Protein AF-A0AAU9XHE9-F1 (afdb_monomer_lite)

Sequence (145 aa):
FELLRWKNLASQQQIKRAIMVYKSLHGLAPDFLCSKFERQETAYNLRDSENKLNVPLPRTNYYKNSFSSSGTTLSNRLPRDIRQAESLGLFKATVKEKVHTQIPKDLREIEKDQESAQKVSQVTTAKLLGVTIDNKLYWSSHVDK

Radius of gyration: 23.76 Å; chains: 1; bounding box: 50×60×55 Å

Organism: NCBI:txid46732

Secondary structure (DSSP, 8-state):
-GGGTPPPHHHHHHHHHHHHHHHHHTT-S-HHHHTT--BPP-SS--TTTTTPBP----SSHHHHTSHHHHHHHHHHTS-HHHHT-SSHHHHHHHHHHHHHH---S-TTTSSTTS-----PPP------SS----S---GGGSS--

Structure (mmCIF, N/CA/C/O backbone):
data_AF-A0AAU9XHE9-F1
#
_entry.id   AF-A0AAU9XHE9-F1
#
loop_
_atom_site.group_PDB
_atom_site.id
_atom_site.type_symbol
_atom_site.label_atom_id
_atom_site.label_alt_id
_atom_site.label_comp_id
_atom_site.label_asym_id
_atom_site.label_entity_id
_atom_site.label_seq_id
_atom_site.pdbx_PDB_ins_code
_atom_site.Cartn_x
_atom_site.Cartn_y
_atom_site.Cartn_z
_atom_site.occupancy
_atom_site.B_iso_or_equiv
_atom_site.auth_seq_id
_atom_site.auth_comp_id
_atom_site.auth_asym_id
_atom_site.auth_atom_id
_atom_site.pdbx_PDB_model_num
ATOM 1 N N . PHE A 1 1 ? -9.251 26.442 -0.503 1.00 48.59 1 PHE A N 1
ATOM 2 C CA . PHE A 1 1 ? -9.238 24.969 -0.364 1.00 48.59 1 PHE A CA 1
ATOM 3 C C . PHE A 1 1 ? -9.413 24.490 1.084 1.00 48.59 1 PHE A C 1
ATOM 5 O O . PHE A 1 1 ? -10.134 23.520 1.266 1.00 48.59 1 PHE A O 1
ATOM 12 N N . GLU A 1 2 ? -8.876 25.177 2.105 1.00 55.44 2 GLU A N 1
ATOM 13 C CA . GLU A 1 2 ? -9.120 24.884 3.543 1.00 55.44 2 GLU A CA 1
ATOM 14 C C . GLU A 1 2 ? -10.606 24.947 3.958 1.00 55.44 2 GLU A C 1
ATOM 16 O O . GLU A 1 2 ? -11.079 24.128 4.741 1.00 55.44 2 GLU A O 1
ATOM 21 N N . LEU A 1 3 ? -11.374 25.873 3.367 1.00 56.84 3 LEU A N 1
ATOM 22 C CA . LEU A 1 3 ? -12.764 26.155 3.752 1.00 56.84 3 LEU A CA 1
ATOM 23 C C . LEU A 1 3 ? -13.727 24.962 3.577 1.00 56.84 3 LEU A C 1
ATOM 25 O O . LEU A 1 3 ? -14.727 24.871 4.276 1.00 56.84 3 LEU A O 1
ATOM 29 N N . LEU A 1 4 ? -13.425 24.040 2.655 1.00 73.25 4 LEU A N 1
ATOM 30 C CA . LEU A 1 4 ? -14.287 22.895 2.334 1.00 73.25 4 LEU A CA 1
ATOM 31 C C . LEU A 1 4 ? -13.827 21.583 2.993 1.00 73.25 4 LEU A C 1
ATOM 33 O O . LEU A 1 4 ? -14.485 20.560 2.820 1.00 73.25 4 LEU A O 1
ATOM 37 N N . ARG A 1 5 ? -12.691 21.573 3.714 1.00 67.38 5 ARG A N 1
ATOM 38 C CA . ARG A 1 5 ? -12.056 20.349 4.255 1.00 67.38 5 ARG A CA 1
ATOM 39 C C . ARG A 1 5 ? -11.866 19.229 3.213 1.00 67.38 5 ARG A C 1
ATOM 41 O O . ARG A 1 5 ? -11.854 18.041 3.544 1.00 67.38 5 ARG A O 1
ATOM 48 N N . TRP A 1 6 ? -11.728 19.582 1.934 1.00 73.38 6 TRP A N 1
ATOM 49 C CA . TRP A 1 6 ? -11.527 18.603 0.868 1.00 73.38 6 TRP A CA 1
ATOM 50 C C . TRP A 1 6 ? -10.112 18.044 0.924 1.00 73.38 6 TRP A C 1
ATOM 52 O O . TRP A 1 6 ? -9.129 18.779 0.989 1.00 73.38 6 TRP A O 1
ATOM 62 N N . LYS A 1 7 ? -10.000 16.716 0.863 1.00 72.62 7 LYS A N 1
ATOM 63 C CA . LYS A 1 7 ? -8.695 16.056 0.803 1.00 72.62 7 LYS A CA 1
ATOM 64 C C . LYS A 1 7 ? -8.026 16.378 -0.526 1.00 72.62 7 LYS A C 1
ATOM 66 O O . LYS A 1 7 ? -8.652 16.204 -1.572 1.00 72.62 7 LYS A O 1
ATOM 71 N N . ASN A 1 8 ? -6.752 16.762 -0.481 1.00 85.69 8 ASN A N 1
ATOM 72 C CA . ASN A 1 8 ? -5.917 16.927 -1.669 1.00 85.69 8 ASN A CA 1
ATOM 73 C C . ASN A 1 8 ? -5.940 15.639 -2.520 1.00 85.69 8 ASN A C 1
ATOM 75 O O . ASN A 1 8 ? -5.945 14.531 -1.974 1.00 85.69 8 ASN A O 1
ATOM 79 N N . LEU A 1 9 ? -5.945 15.779 -3.850 1.00 86.44 9 LEU A N 1
ATOM 80 C CA . LEU A 1 9 ? -5.864 14.668 -4.800 1.00 86.44 9 LEU A CA 1
ATOM 81 C C . LEU A 1 9 ? -4.710 13.707 -4.475 1.00 86.44 9 LEU A C 1
ATOM 83 O O . LEU A 1 9 ? -4.916 12.495 -4.493 1.00 86.44 9 LEU A O 1
ATOM 87 N N . ALA A 1 10 ? -3.537 14.227 -4.107 1.00 87.81 10 ALA A N 1
ATOM 88 C CA . ALA A 1 10 ? -2.384 13.419 -3.717 1.00 87.81 10 ALA A CA 1
ATOM 89 C C . ALA A 1 10 ? -2.701 12.527 -2.504 1.00 87.81 10 ALA A C 1
ATOM 91 O O . ALA A 1 10 ? -2.487 11.314 -2.541 1.00 87.81 10 ALA A O 1
ATOM 92 N N . SER A 1 11 ? -3.312 13.094 -1.460 1.00 87.81 11 SER A N 1
ATOM 93 C CA . SER A 1 11 ? -3.762 12.344 -0.281 1.00 87.81 11 SER A CA 1
ATOM 94 C C . SER A 1 11 ? -4.814 11.297 -0.653 1.00 87.81 11 SER A C 1
ATOM 96 O O . SER A 1 11 ? -4.767 10.165 -0.175 1.00 87.81 11 SER A O 1
ATOM 98 N N . GLN A 1 12 ? -5.757 11.634 -1.537 1.00 90.12 12 GLN A N 1
ATOM 99 C CA . GLN A 1 12 ? -6.766 10.682 -2.006 1.00 90.12 12 GLN A CA 1
ATOM 100 C C . GLN A 1 12 ? -6.141 9.518 -2.785 1.00 90.12 12 GLN A C 1
ATOM 102 O O . GLN A 1 12 ? -6.533 8.367 -2.579 1.00 90.12 12 GLN A O 1
ATOM 107 N N . GLN A 1 13 ? -5.168 9.793 -3.655 1.00 91.81 13 GLN A N 1
ATOM 108 C CA . GLN A 1 13 ? -4.433 8.772 -4.401 1.00 91.81 13 GLN A CA 1
ATOM 109 C C . GLN A 1 13 ? -3.645 7.856 -3.462 1.00 91.81 13 GLN A C 1
ATOM 111 O O . GLN A 1 13 ? -3.715 6.637 -3.617 1.00 91.81 13 GLN A O 1
ATOM 116 N N . GLN A 1 14 ? -2.965 8.411 -2.453 1.00 92.12 14 GLN A N 1
ATOM 117 C CA . GLN A 1 14 ? -2.265 7.624 -1.434 1.00 92.12 14 GLN A CA 1
ATOM 118 C C . GLN A 1 14 ? -3.233 6.725 -0.654 1.00 92.12 14 GLN A C 1
ATOM 120 O O . GLN A 1 14 ? -3.000 5.523 -0.552 1.00 92.12 14 GLN A O 1
ATOM 125 N N . ILE A 1 15 ? -4.366 7.263 -0.186 1.00 92.94 15 ILE A N 1
ATOM 126 C CA . ILE A 1 15 ? -5.390 6.479 0.525 1.00 92.94 15 ILE A CA 1
ATOM 127 C C . ILE A 1 15 ? -5.899 5.330 -0.359 1.00 92.94 15 ILE A C 1
ATOM 129 O O . ILE A 1 15 ? -5.960 4.186 0.090 1.00 92.94 15 ILE A O 1
ATOM 133 N N . LYS A 1 16 ? -6.238 5.604 -1.626 1.00 94.75 16 LYS A N 1
ATOM 134 C CA . LYS A 1 16 ? -6.702 4.573 -2.572 1.00 94.75 16 LYS A CA 1
ATOM 135 C C . LYS A 1 16 ? -5.631 3.509 -2.816 1.00 94.75 16 LYS A C 1
ATOM 137 O O . LYS A 1 16 ? -5.948 2.322 -2.789 1.00 94.75 16 LYS A O 1
ATOM 142 N N . ARG A 1 17 ? -4.374 3.918 -3.004 1.00 95.06 17 ARG A N 1
ATOM 143 C CA . ARG A 1 17 ? -3.239 3.007 -3.199 1.00 95.06 17 ARG A CA 1
ATOM 144 C C . ARG A 1 17 ? -3.046 2.097 -1.985 1.00 95.06 17 ARG A C 1
ATOM 146 O O . ARG A 1 17 ? -2.996 0.886 -2.161 1.00 95.06 17 ARG A O 1
ATOM 153 N N . ALA A 1 18 ? -3.029 2.653 -0.774 1.00 94.81 18 ALA A N 1
ATOM 154 C CA . ALA A 1 18 ? -2.903 1.885 0.466 1.00 94.81 18 ALA A CA 1
ATOM 155 C C . ALA A 1 18 ? -4.054 0.878 0.648 1.00 94.81 18 ALA A C 1
ATOM 157 O O . ALA A 1 18 ? -3.816 -0.277 0.991 1.00 94.81 18 ALA A O 1
ATOM 158 N N . ILE A 1 19 ? -5.296 1.279 0.346 1.00 95.94 19 ILE A N 1
ATOM 159 C CA . ILE A 1 19 ? -6.463 0.380 0.379 1.00 95.94 19 ILE A CA 1
ATOM 160 C C . ILE A 1 19 ? -6.304 -0.774 -0.614 1.00 95.94 19 ILE A C 1
ATOM 162 O O . ILE A 1 19 ? -6.644 -1.908 -0.289 1.00 95.94 19 ILE A O 1
ATOM 166 N N . MET A 1 20 ? -5.807 -0.503 -1.821 1.00 96.88 20 MET A N 1
ATOM 167 C CA . MET A 1 20 ? -5.592 -1.546 -2.826 1.00 96.88 20 MET A CA 1
ATOM 168 C C . MET A 1 20 ? -4.496 -2.530 -2.408 1.00 96.88 20 MET A C 1
ATOM 170 O O . MET A 1 20 ? -4.664 -3.732 -2.610 1.00 96.88 20 MET A O 1
ATOM 174 N N . VAL A 1 21 ? -3.418 -2.051 -1.780 1.00 95.50 21 VAL A N 1
ATOM 175 C CA . VAL A 1 21 ? -2.376 -2.921 -1.209 1.00 95.50 21 VAL A CA 1
ATOM 176 C C . VAL A 1 21 ? -2.972 -3.805 -0.116 1.00 95.50 21 VAL A C 1
ATOM 178 O O . VAL A 1 21 ? -2.843 -5.020 -0.198 1.00 95.50 21 VAL A O 1
ATOM 181 N N . TYR A 1 22 ? -3.709 -3.228 0.840 1.00 95.19 22 TYR A N 1
ATOM 182 C CA . TYR A 1 22 ? -4.385 -3.996 1.891 1.00 95.19 22 TYR A CA 1
ATOM 183 C C . TYR A 1 22 ? -5.278 -5.090 1.298 1.00 95.19 22 TYR A C 1
ATOM 185 O O . TYR A 1 22 ? -5.146 -6.259 1.636 1.00 95.19 22 TYR A O 1
ATOM 193 N N . LYS A 1 23 ? -6.141 -4.743 0.337 1.00 95.88 23 LYS A N 1
ATOM 194 C CA . LYS A 1 23 ? -6.997 -5.738 -0.322 1.00 95.88 23 LYS A CA 1
ATOM 195 C C . LYS A 1 23 ? -6.195 -6.874 -0.958 1.00 95.88 23 LYS A C 1
ATOM 197 O O . LYS A 1 23 ? -6.600 -8.022 -0.835 1.00 95.88 23 LYS A O 1
ATOM 202 N N . SER A 1 24 ? -5.071 -6.555 -1.594 1.00 95.50 24 SER A N 1
ATOM 203 C CA . SER A 1 24 ? -4.199 -7.546 -2.235 1.00 95.50 24 SER A CA 1
ATOM 204 C C . SER A 1 24 ? -3.559 -8.492 -1.209 1.00 95.50 24 SER A C 1
ATOM 206 O O . SER A 1 24 ? -3.483 -9.689 -1.445 1.00 95.50 24 SER A O 1
ATOM 208 N N . LEU A 1 25 ? -3.179 -7.989 -0.030 1.00 93.25 25 LEU A N 1
ATOM 209 C CA . LEU A 1 25 ? -2.596 -8.805 1.047 1.00 93.25 25 LEU A CA 1
ATOM 210 C C . LEU A 1 25 ? -3.599 -9.701 1.780 1.00 93.25 25 LEU A C 1
ATOM 212 O O . LEU A 1 25 ? -3.188 -10.645 2.456 1.00 93.25 25 LEU A O 1
ATOM 216 N N . HIS A 1 26 ? -4.887 -9.374 1.681 1.00 93.56 26 HIS A N 1
ATOM 217 C CA . HIS A 1 26 ? -5.987 -10.083 2.331 1.00 93.56 26 HIS A CA 1
ATOM 218 C C . HIS A 1 26 ? -6.832 -10.911 1.345 1.00 93.56 26 HIS A C 1
ATOM 220 O O . HIS A 1 26 ? -7.911 -11.365 1.714 1.00 93.56 26 HIS A O 1
ATOM 226 N N . GLY A 1 27 ? -6.389 -11.085 0.092 1.00 94.25 27 GLY A N 1
ATOM 227 C CA . GLY A 1 27 ? -7.126 -11.867 -0.914 1.00 94.25 27 GLY A CA 1
ATOM 228 C C . GLY A 1 27 ? -8.469 -11.251 -1.335 1.00 94.25 27 GLY A C 1
ATOM 229 O O . GLY A 1 27 ? -9.338 -11.938 -1.855 1.00 94.25 27 GLY A O 1
ATOM 230 N N . LEU A 1 28 ? -8.660 -9.948 -1.104 1.00 95.44 28 LEU A N 1
ATOM 231 C CA . LEU A 1 28 ? -9.867 -9.190 -1.470 1.00 95.44 28 LEU A CA 1
ATOM 232 C C . LEU A 1 28 ? -9.731 -8.487 -2.833 1.00 95.44 28 LEU A C 1
ATOM 234 O O . LEU A 1 28 ? -10.563 -7.647 -3.193 1.00 95.44 28 LEU A O 1
ATOM 238 N N . ALA A 1 29 ? -8.636 -8.741 -3.544 1.00 95.88 29 ALA A N 1
ATOM 239 C CA . ALA A 1 29 ? -8.343 -8.213 -4.867 1.00 95.88 29 ALA A CA 1
ATOM 240 C C . ALA A 1 29 ? -8.142 -9.377 -5.852 1.00 95.88 29 ALA A C 1
ATOM 242 O O . ALA A 1 29 ? -7.861 -10.489 -5.414 1.00 95.88 29 ALA A O 1
ATOM 243 N N . PRO A 1 30 ? -8.260 -9.135 -7.169 1.00 96.69 30 PRO A N 1
ATOM 244 C CA . PRO A 1 30 ? -7.920 -10.135 -8.176 1.00 96.69 30 PRO A CA 1
ATOM 245 C C . PRO A 1 30 ? -6.499 -10.690 -8.005 1.00 96.69 30 PRO A C 1
ATOM 247 O O . PRO A 1 30 ? -5.578 -9.935 -7.678 1.00 96.69 30 PRO A O 1
ATOM 250 N N . ASP A 1 31 ? -6.306 -11.970 -8.326 1.00 95.88 31 ASP A N 1
ATOM 251 C CA . ASP A 1 31 ? -5.050 -12.703 -8.090 1.00 95.88 31 ASP A CA 1
ATOM 252 C C . ASP A 1 31 ? -3.817 -12.026 -8.698 1.00 95.88 31 ASP A C 1
ATOM 254 O O . AS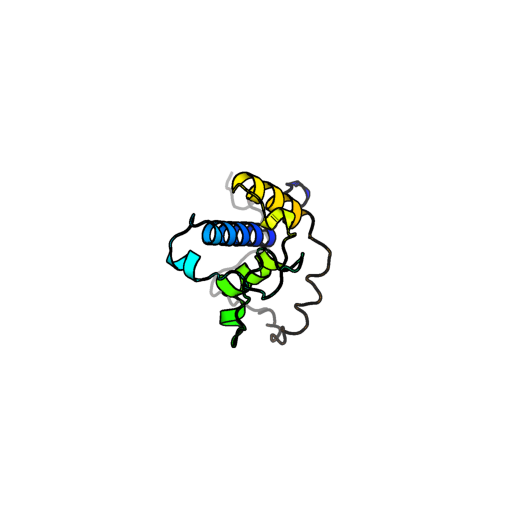P A 1 31 ? -2.748 -12.004 -8.092 1.00 95.88 31 ASP A O 1
ATOM 258 N N . PHE A 1 32 ? -3.970 -11.388 -9.863 1.00 94.62 32 PHE A N 1
ATOM 259 C CA . PHE A 1 32 ? -2.878 -10.670 -10.527 1.00 94.62 32 PHE A CA 1
ATOM 260 C C . PHE A 1 32 ? -2.349 -9.466 -9.729 1.00 94.62 32 PHE A C 1
ATOM 262 O O . PHE A 1 32 ? -1.251 -8.982 -10.008 1.00 94.62 32 PHE A O 1
ATOM 269 N N . LEU A 1 33 ? -3.148 -8.912 -8.809 1.00 93.94 33 LEU A N 1
ATOM 270 C CA . LEU A 1 33 ? -2.721 -7.855 -7.891 1.00 93.94 33 LEU A CA 1
ATOM 271 C C . LEU A 1 33 ? -2.122 -8.446 -6.623 1.00 93.94 33 LEU A C 1
ATOM 273 O O . LEU A 1 33 ? -1.118 -7.925 -6.144 1.00 93.94 33 LEU A O 1
ATOM 277 N N . CYS A 1 34 ? -2.705 -9.529 -6.110 1.00 94.38 34 CYS A N 1
ATOM 278 C CA . CYS A 1 34 ? -2.177 -10.266 -4.965 1.00 94.38 34 CYS A CA 1
ATOM 279 C C . CYS A 1 34 ? -0.737 -10.727 -5.233 1.00 94.38 34 CYS A C 1
ATOM 281 O O . CYS A 1 34 ? 0.146 -10.455 -4.425 1.00 94.38 34 CYS A O 1
ATOM 283 N N . SER A 1 35 ? -0.468 -11.285 -6.418 1.00 93.62 35 SER A N 1
ATOM 284 C CA . SER A 1 35 ? 0.869 -11.750 -6.821 1.00 93.62 35 SER A CA 1
ATOM 285 C C . SER A 1 35 ? 1.921 -10.646 -6.983 1.00 93.62 35 SER A C 1
ATOM 287 O O . SER A 1 35 ? 3.095 -10.942 -7.177 1.00 93.62 35 SER A O 1
ATOM 289 N N . LYS A 1 36 ? 1.542 -9.361 -6.910 1.00 91.62 36 LYS A N 1
ATOM 290 C CA . LYS A 1 36 ? 2.494 -8.236 -6.971 1.00 91.62 36 LYS A CA 1
ATOM 291 C C . LYS A 1 36 ? 3.120 -7.891 -5.625 1.00 91.62 36 LYS A C 1
ATOM 293 O O . LYS A 1 36 ? 4.025 -7.054 -5.601 1.00 91.62 36 LYS A O 1
ATOM 298 N N . PHE A 1 37 ? 2.618 -8.459 -4.529 1.00 92.50 37 PHE A N 1
ATOM 299 C CA . PHE A 1 37 ? 3.073 -8.145 -3.182 1.00 92.50 37 PHE A CA 1
ATOM 300 C C . PHE A 1 37 ? 3.493 -9.406 -2.444 1.00 92.50 37 PHE A C 1
ATOM 302 O O . PHE A 1 37 ? 2.705 -10.326 -2.258 1.00 92.50 37 PHE A O 1
ATOM 309 N N . GLU A 1 38 ? 4.720 -9.384 -1.944 1.00 89.00 38 GLU A N 1
ATOM 310 C CA . GLU A 1 38 ? 5.282 -10.447 -1.122 1.00 89.00 38 GLU A CA 1
ATOM 311 C C . GLU A 1 38 ? 5.568 -9.888 0.268 1.00 89.00 38 GLU A C 1
ATOM 313 O O . GLU A 1 38 ? 6.100 -8.778 0.414 1.00 89.00 38 GLU A O 1
ATOM 318 N N . ARG A 1 39 ? 5.186 -10.639 1.303 1.00 88.62 39 ARG A N 1
ATOM 319 C CA . ARG A 1 39 ? 5.557 -10.294 2.677 1.00 88.62 39 ARG A CA 1
ATOM 320 C C . ARG A 1 39 ? 7.052 -10.526 2.844 1.00 88.62 39 ARG A C 1
ATOM 322 O O . ARG A 1 39 ? 7.609 -11.471 2.301 1.00 88.62 39 ARG A O 1
ATOM 329 N N . GLN A 1 40 ? 7.698 -9.629 3.571 1.00 85.88 40 GLN A N 1
ATOM 330 C CA . GLN A 1 40 ? 9.099 -9.777 3.906 1.00 85.88 40 GLN A CA 1
ATOM 331 C C . GLN A 1 40 ? 9.242 -10.911 4.921 1.00 85.88 40 GLN A C 1
ATOM 333 O O . GLN A 1 40 ? 8.675 -10.844 6.011 1.00 85.88 40 GLN A O 1
ATOM 338 N N . GLU A 1 41 ? 10.018 -11.927 4.564 1.00 80.75 41 GLU A N 1
ATOM 339 C CA . GLU A 1 41 ? 10.432 -12.976 5.487 1.00 80.75 41 GLU A CA 1
ATOM 340 C C . GLU A 1 41 ? 11.744 -12.555 6.149 1.00 80.75 41 GLU A C 1
ATOM 342 O O . GLU A 1 41 ? 12.732 -12.240 5.481 1.00 80.75 41 GLU A O 1
ATOM 347 N N . THR A 1 42 ? 11.754 -12.502 7.477 1.00 78.25 42 THR A N 1
ATOM 348 C CA . THR A 1 42 ? 12.964 -12.262 8.263 1.00 78.25 42 THR A CA 1
ATOM 349 C C . THR A 1 42 ? 13.259 -13.493 9.105 1.00 78.25 42 THR A C 1
ATOM 351 O O . THR A 1 42 ? 12.360 -14.063 9.712 1.00 78.25 42 THR A O 1
ATOM 354 N N . ALA A 1 43 ? 14.534 -13.885 9.189 1.00 78.81 43 ALA A N 1
ATOM 355 C CA . ALA A 1 43 ? 14.969 -15.025 10.007 1.00 78.81 43 ALA A CA 1
ATOM 356 C C . ALA A 1 43 ? 14.678 -14.845 11.512 1.00 78.81 43 ALA A C 1
ATOM 358 O O . ALA A 1 43 ? 14.688 -15.809 12.272 1.00 78.81 43 ALA A O 1
ATOM 359 N N . TYR A 1 44 ? 14.412 -13.607 11.939 1.00 77.31 44 TYR A N 1
ATOM 360 C CA . TYR A 1 44 ? 14.126 -13.239 13.318 1.00 77.31 44 TYR A CA 1
ATOM 361 C C . TYR A 1 44 ? 12.874 -12.361 13.391 1.00 77.31 44 TYR A C 1
ATOM 363 O O . TYR A 1 44 ? 12.641 -11.521 12.517 1.00 77.31 44 TYR A O 1
ATOM 371 N N . ASN A 1 45 ? 12.106 -12.510 14.472 1.00 72.56 45 ASN A N 1
ATOM 372 C CA . ASN A 1 45 ? 10.932 -11.688 14.766 1.00 72.56 45 ASN A CA 1
ATOM 373 C C . ASN A 1 45 ? 11.366 -10.320 15.316 1.00 72.56 45 ASN A C 1
ATOM 375 O O . ASN A 1 45 ? 11.370 -10.095 16.527 1.00 72.56 45 ASN A O 1
ATOM 379 N N . LEU A 1 46 ? 11.763 -9.392 14.439 1.00 77.00 46 LEU A N 1
ATOM 380 C CA . LEU A 1 46 ? 11.959 -8.003 14.855 1.00 77.00 46 LEU A CA 1
ATOM 381 C C . LEU A 1 46 ? 10.599 -7.321 14.993 1.00 77.00 46 LEU A C 1
ATOM 383 O O . LEU A 1 46 ? 9.765 -7.392 14.090 1.00 77.00 46 LEU A O 1
ATOM 387 N N . ARG A 1 47 ? 10.426 -6.552 16.071 1.00 72.00 47 ARG A N 1
ATOM 388 C CA . ARG A 1 47 ? 9.200 -5.791 16.370 1.00 72.00 47 ARG A CA 1
ATOM 389 C C . ARG A 1 47 ? 8.721 -4.900 15.211 1.00 72.00 47 ARG A C 1
ATOM 391 O O . ARG A 1 47 ? 7.530 -4.641 15.086 1.00 72.00 47 ARG A O 1
ATOM 398 N N . ASP A 1 48 ? 9.646 -4.442 14.365 1.00 70.81 48 ASP A N 1
ATOM 399 C CA . ASP A 1 48 ? 9.369 -3.594 13.199 1.00 70.81 48 ASP A CA 1
ATOM 400 C C . ASP A 1 48 ? 9.332 -4.364 11.857 1.00 70.81 48 ASP A C 1
ATOM 402 O O . ASP A 1 48 ? 8.976 -3.803 10.825 1.00 70.81 48 ASP A O 1
ATOM 406 N N . SER A 1 49 ? 9.686 -5.652 11.837 1.00 71.06 49 SER A N 1
ATOM 407 C CA . SER A 1 49 ? 9.657 -6.486 10.618 1.00 71.06 49 SER A CA 1
ATOM 408 C C . SER A 1 49 ? 8.278 -7.071 10.311 1.00 71.06 49 SER A C 1
ATOM 410 O O . SER A 1 49 ? 7.975 -7.375 9.158 1.00 71.06 49 SER A O 1
ATOM 412 N N . GLU A 1 50 ? 7.408 -7.165 11.318 1.00 72.75 50 GLU A N 1
ATOM 413 C CA . GLU A 1 50 ? 6.082 -7.756 11.163 1.00 72.75 50 GLU A CA 1
ATOM 414 C C . GLU A 1 50 ? 5.258 -7.036 10.085 1.00 72.75 50 GLU A C 1
ATOM 416 O O . GLU A 1 50 ? 5.111 -5.806 10.081 1.00 72.75 50 GLU A O 1
ATOM 421 N N . ASN A 1 51 ? 4.699 -7.825 9.162 1.00 76.25 51 ASN A N 1
ATOM 422 C CA . ASN A 1 51 ? 3.853 -7.371 8.054 1.00 76.25 51 ASN A CA 1
ATOM 423 C C . ASN A 1 51 ? 4.490 -6.278 7.176 1.00 76.25 51 ASN A C 1
ATOM 425 O O . ASN A 1 51 ? 3.776 -5.431 6.624 1.00 76.25 51 ASN A O 1
ATOM 429 N N . LYS A 1 52 ? 5.823 -6.234 7.070 1.00 85.12 52 LYS A N 1
ATOM 430 C CA . LYS A 1 52 ? 6.487 -5.454 6.019 1.00 85.12 52 LYS A CA 1
ATOM 431 C C . LYS A 1 52 ? 6.431 -6.211 4.700 1.00 85.12 52 LYS A C 1
ATOM 433 O O . LYS A 1 52 ? 6.339 -7.435 4.667 1.00 85.12 52 LYS A O 1
ATOM 438 N N . LEU A 1 53 ? 6.442 -5.461 3.609 1.00 88.50 53 LEU A N 1
ATOM 439 C CA . LEU A 1 53 ? 6.466 -5.992 2.255 1.00 88.50 53 LEU A CA 1
ATOM 440 C C . LEU A 1 53 ? 7.871 -5.903 1.679 1.00 88.50 53 LEU A C 1
ATOM 442 O O . LEU A 1 53 ? 8.576 -4.916 1.920 1.00 88.50 53 LEU A O 1
ATOM 446 N N . ASN A 1 54 ? 8.245 -6.898 0.880 1.00 87.75 54 ASN A N 1
ATOM 447 C CA . ASN A 1 54 ? 9.499 -6.873 0.147 1.00 87.75 54 ASN A CA 1
ATOM 448 C C . ASN 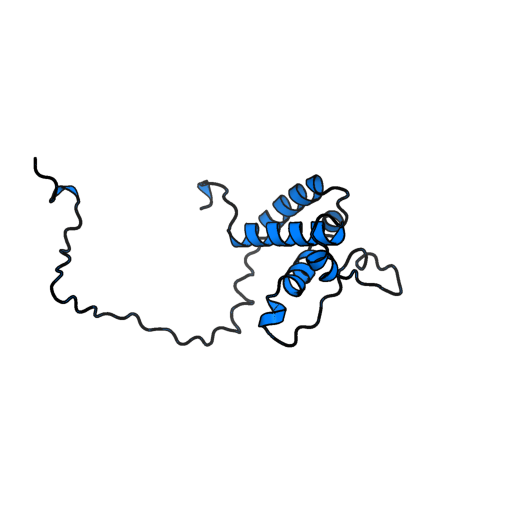A 1 54 ? 9.460 -5.738 -0.890 1.00 87.75 54 ASN A C 1
ATOM 450 O O . ASN A 1 54 ? 8.568 -5.686 -1.741 1.00 87.75 54 ASN A O 1
ATOM 454 N N . VAL A 1 55 ? 10.394 -4.789 -0.789 1.00 84.00 55 VAL A N 1
ATOM 455 C CA . VAL A 1 55 ? 10.480 -3.663 -1.725 1.00 84.00 55 VAL A CA 1
ATOM 456 C C . VAL A 1 55 ? 11.341 -4.099 -2.904 1.00 84.00 55 VAL A C 1
ATOM 458 O O . VAL A 1 55 ? 12.551 -4.241 -2.736 1.00 84.00 55 VAL A O 1
ATOM 461 N N . PRO A 1 56 ? 10.764 -4.294 -4.104 1.00 79.31 56 PRO A N 1
ATOM 462 C CA . PRO A 1 56 ? 11.563 -4.684 -5.252 1.00 79.31 56 PRO A CA 1
ATOM 463 C C . PRO A 1 56 ? 12.508 -3.537 -5.618 1.00 79.31 56 PRO A C 1
ATOM 465 O O . PRO A 1 56 ? 12.067 -2.390 -5.720 1.00 79.31 56 PRO A O 1
ATOM 468 N N . LEU A 1 57 ? 13.792 -3.845 -5.829 1.00 81.38 57 LEU A N 1
ATOM 469 C CA . LEU A 1 57 ? 14.806 -2.868 -6.229 1.00 81.38 57 LEU A CA 1
ATOM 470 C C . LEU A 1 57 ? 14.587 -2.454 -7.695 1.00 81.38 57 LEU A C 1
ATOM 472 O O . LEU A 1 57 ? 14.861 -3.244 -8.604 1.00 81.38 57 LEU A O 1
ATOM 476 N N . PRO A 1 58 ? 14.080 -1.236 -7.968 1.00 79.62 58 PRO A N 1
ATOM 477 C CA . PRO A 1 58 ? 13.793 -0.813 -9.330 1.00 79.62 58 PRO A CA 1
ATOM 478 C C . PRO A 1 58 ? 15.094 -0.537 -10.080 1.00 79.62 58 PRO A C 1
ATOM 480 O O . PRO A 1 58 ? 15.931 0.223 -9.603 1.00 79.62 58 PRO A O 1
ATOM 483 N N . ARG A 1 59 ? 15.226 -1.067 -11.300 1.00 80.62 59 ARG A N 1
ATOM 484 C CA . ARG A 1 59 ? 16.310 -0.673 -12.222 1.00 80.62 59 ARG A CA 1
ATOM 485 C C . ARG A 1 59 ? 15.977 0.590 -13.022 1.00 80.62 59 ARG A C 1
ATOM 487 O O . ARG A 1 59 ? 16.867 1.201 -13.596 1.00 80.62 59 ARG A 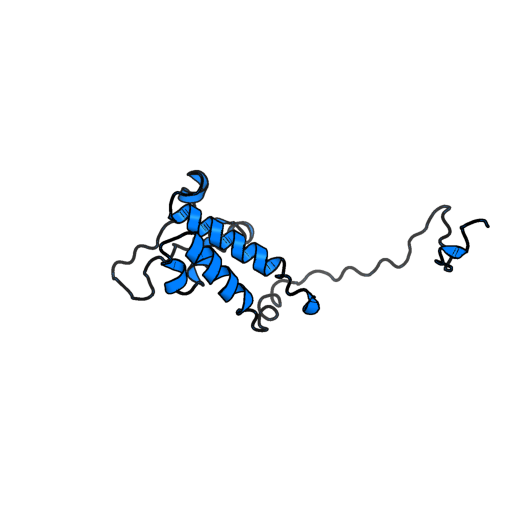O 1
ATOM 494 N N . THR A 1 60 ? 14.698 0.973 -13.078 1.00 86.94 60 THR A N 1
ATOM 495 C CA . THR A 1 60 ? 14.197 2.110 -13.863 1.00 86.94 60 THR A CA 1
ATOM 496 C C . THR A 1 60 ? 13.226 2.970 -13.056 1.00 86.94 60 THR A C 1
ATOM 498 O O . THR A 1 60 ? 12.474 2.469 -12.213 1.00 86.94 60 THR A O 1
ATOM 501 N N . ASN A 1 61 ? 13.177 4.269 -13.371 1.00 84.94 61 ASN A N 1
ATOM 502 C CA . ASN A 1 61 ? 12.190 5.194 -12.800 1.00 84.94 61 ASN A CA 1
ATOM 503 C C . ASN A 1 61 ? 10.747 4.772 -13.123 1.00 84.94 61 ASN A C 1
ATOM 505 O O . ASN A 1 61 ? 9.856 4.929 -12.290 1.00 84.94 61 ASN A O 1
ATOM 509 N N . TYR A 1 62 ? 10.525 4.159 -14.290 1.00 85.00 62 TYR A N 1
ATOM 510 C CA . TYR A 1 62 ? 9.230 3.586 -14.656 1.00 85.00 62 TYR A CA 1
ATOM 511 C C . TYR A 1 62 ? 8.759 2.547 -13.629 1.00 85.00 62 TYR A C 1
ATOM 513 O O . TYR A 1 62 ? 7.646 2.642 -13.110 1.00 85.00 62 TYR A O 1
ATOM 521 N N . TYR A 1 63 ? 9.62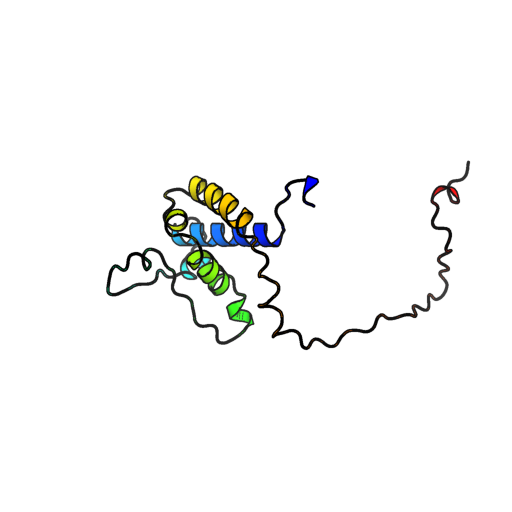3 1.594 -13.261 1.00 86.50 63 TYR A N 1
ATOM 522 C CA . TYR A 1 63 ? 9.263 0.575 -12.278 1.00 86.50 63 TYR A CA 1
ATOM 523 C C . TYR A 1 63 ? 9.151 1.144 -10.856 1.00 86.50 63 TYR A C 1
ATOM 525 O O . TYR A 1 63 ? 8.279 0.721 -10.100 1.00 86.50 63 TYR A O 1
ATOM 533 N N . LYS A 1 64 ? 9.954 2.155 -10.498 1.00 86.12 64 LYS A N 1
ATOM 534 C CA . LYS A 1 64 ? 9.843 2.873 -9.212 1.00 86.12 64 LYS A CA 1
ATOM 535 C C . LYS A 1 64 ? 8.458 3.508 -9.024 1.00 86.12 64 LYS A C 1
ATOM 537 O O . LYS A 1 64 ? 7.890 3.465 -7.935 1.00 86.12 64 LYS A O 1
ATOM 542 N N . ASN A 1 65 ? 7.887 4.033 -10.108 1.00 86.25 65 ASN A N 1
ATOM 543 C CA . ASN A 1 65 ? 6.560 4.651 -10.116 1.00 86.25 65 ASN A CA 1
ATOM 544 C C . ASN A 1 65 ? 5.412 3.647 -10.310 1.00 86.25 65 ASN A C 1
ATOM 546 O O . ASN A 1 65 ? 4.242 4.033 -10.284 1.00 86.25 65 ASN A O 1
ATOM 550 N N . SER A 1 66 ? 5.719 2.358 -10.478 1.00 90.94 66 SER A N 1
ATOM 551 C CA . SER A 1 66 ? 4.708 1.311 -10.614 1.00 90.94 66 SER A CA 1
ATOM 552 C C . SER A 1 66 ? 3.883 1.139 -9.338 1.00 90.94 66 SER A C 1
ATOM 554 O O . SER A 1 66 ? 4.279 1.524 -8.231 1.00 90.94 66 SER A O 1
ATOM 556 N N . PHE A 1 67 ? 2.711 0.523 -9.484 1.00 91.75 67 PHE A N 1
ATOM 557 C CA . PHE A 1 67 ? 1.835 0.235 -8.354 1.00 91.75 67 PHE A CA 1
ATOM 558 C C . PHE A 1 67 ? 2.488 -0.688 -7.313 1.00 91.75 67 PHE A C 1
ATOM 560 O O . PHE A 1 67 ? 2.313 -0.441 -6.124 1.00 91.75 67 PHE A O 1
ATOM 567 N N . SER A 1 68 ? 3.269 -1.693 -7.731 1.00 92.06 68 SER A N 1
ATOM 568 C CA . SER A 1 68 ? 3.959 -2.601 -6.804 1.00 92.06 68 SER A CA 1
ATOM 569 C C . SER A 1 68 ? 5.004 -1.849 -5.985 1.00 92.06 68 SER A C 1
ATOM 571 O O . SER A 1 68 ? 4.904 -1.800 -4.765 1.00 92.06 68 SER A O 1
ATOM 573 N N . SER A 1 69 ? 5.950 -1.164 -6.631 1.00 91.31 69 SER A N 1
ATOM 574 C CA . SER A 1 69 ? 7.025 -0.457 -5.920 1.00 91.31 69 SER A CA 1
ATOM 575 C C . SER A 1 69 ? 6.491 0.678 -5.031 1.00 91.31 69 SER A C 1
ATOM 577 O O . SER A 1 69 ? 6.774 0.732 -3.827 1.00 91.31 69 SER A O 1
ATOM 579 N N . SER A 1 70 ? 5.648 1.553 -5.590 1.00 90.94 70 SER A N 1
ATOM 580 C CA . SER A 1 70 ? 5.099 2.694 -4.848 1.00 90.94 70 SER A CA 1
ATOM 581 C C . SER A 1 70 ? 4.070 2.279 -3.790 1.00 90.94 70 SER A C 1
ATOM 583 O O . SER A 1 70 ? 3.972 2.928 -2.747 1.00 90.94 70 SER A O 1
ATOM 585 N N . GLY A 1 71 ? 3.312 1.205 -4.028 1.00 93.12 71 GLY A N 1
ATOM 586 C CA . GLY A 1 71 ? 2.353 0.637 -3.082 1.00 93.12 71 GLY A CA 1
ATOM 587 C C . GLY A 1 71 ? 3.046 -0.028 -1.900 1.00 93.12 71 GLY A C 1
ATOM 588 O O . GLY A 1 71 ? 2.704 0.270 -0.756 1.00 93.12 71 GLY A O 1
ATOM 589 N N . THR A 1 72 ? 4.072 -0.839 -2.162 1.00 93.25 72 THR A N 1
ATOM 590 C CA . THR A 1 72 ? 4.899 -1.464 -1.123 1.00 93.25 72 THR A CA 1
ATOM 591 C C . THR A 1 72 ? 5.569 -0.408 -0.250 1.00 93.25 72 THR A C 1
ATOM 593 O O . THR A 1 72 ? 5.450 -0.448 0.974 1.00 93.25 72 THR A O 1
ATOM 596 N N . THR A 1 73 ? 6.198 0.592 -0.872 1.00 91.19 73 THR A N 1
ATOM 597 C CA . THR A 1 73 ? 6.850 1.692 -0.147 1.00 91.19 73 THR A CA 1
ATOM 598 C C . THR A 1 73 ? 5.855 2.459 0.722 1.00 91.19 73 THR A C 1
ATOM 600 O O . THR A 1 73 ? 6.144 2.751 1.880 1.00 91.19 73 THR A O 1
ATOM 603 N N . LEU A 1 74 ? 4.671 2.772 0.186 1.00 92.06 74 LEU A N 1
ATOM 604 C CA . LEU A 1 74 ? 3.629 3.466 0.937 1.00 92.06 74 LEU A CA 1
ATOM 605 C C . LEU A 1 74 ? 3.141 2.632 2.126 1.00 92.06 74 LEU A C 1
ATOM 607 O O . LEU A 1 74 ? 3.022 3.170 3.220 1.00 92.06 74 LEU A O 1
ATOM 611 N N . SER A 1 75 ? 2.888 1.338 1.920 1.00 91.56 75 SER A N 1
ATOM 612 C CA . SER A 1 75 ? 2.437 0.434 2.979 1.00 91.56 75 SER A CA 1
ATOM 613 C C . SER A 1 75 ? 3.473 0.326 4.096 1.00 91.56 75 SER A C 1
ATOM 615 O O . SER A 1 75 ? 3.136 0.513 5.260 1.00 91.56 75 SER A O 1
ATOM 617 N N . ASN A 1 76 ? 4.752 0.146 3.755 1.00 91.69 76 ASN A N 1
ATOM 618 C CA . ASN A 1 76 ? 5.840 0.037 4.732 1.00 91.69 76 ASN A CA 1
ATOM 619 C C . ASN A 1 76 ? 6.067 1.320 5.547 1.00 91.69 76 ASN A C 1
ATOM 621 O O . ASN A 1 76 ? 6.587 1.244 6.657 1.00 91.69 76 ASN A O 1
ATOM 625 N N . ARG A 1 77 ? 5.668 2.487 5.024 1.00 89.94 77 ARG A N 1
ATOM 626 C CA . ARG A 1 77 ? 5.690 3.764 5.760 1.00 89.94 77 ARG A CA 1
ATOM 627 C C . ARG A 1 77 ? 4.534 3.906 6.752 1.00 89.94 77 ARG A C 1
ATOM 629 O O . ARG A 1 77 ? 4.569 4.806 7.589 1.00 89.94 77 ARG A O 1
ATOM 636 N N . LEU A 1 78 ? 3.501 3.066 6.663 1.00 90.00 78 LEU A N 1
ATOM 637 C CA . LEU A 1 78 ? 2.391 3.106 7.606 1.00 90.00 78 LEU A CA 1
ATOM 638 C C . LEU A 1 78 ? 2.815 2.519 8.965 1.00 90.00 78 LEU A C 1
ATOM 640 O O . LEU A 1 78 ? 3.475 1.471 9.008 1.00 90.00 78 LEU A O 1
ATOM 644 N N . PRO A 1 79 ? 2.377 3.136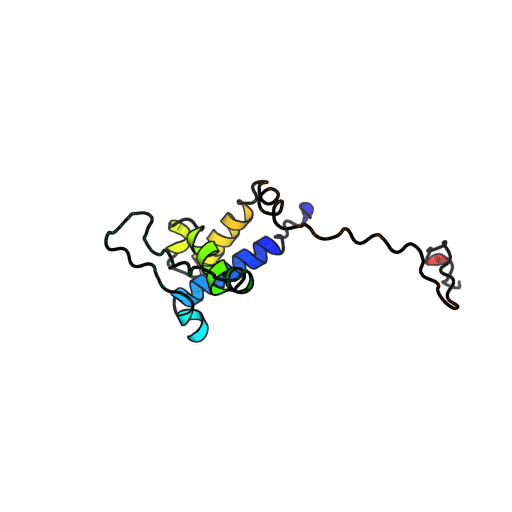 10.079 1.00 89.56 79 PRO A N 1
ATOM 645 C CA . PRO A 1 79 ? 2.526 2.567 11.412 1.00 89.56 79 PRO A CA 1
ATOM 646 C C . PRO A 1 79 ? 2.030 1.120 11.483 1.00 89.56 79 PRO A C 1
ATOM 648 O O . PRO A 1 79 ? 1.037 0.759 10.841 1.00 89.56 79 PRO A O 1
ATOM 651 N N . ARG A 1 80 ? 2.709 0.302 12.294 1.00 86.38 80 ARG A N 1
ATOM 652 C CA . ARG A 1 80 ? 2.382 -1.119 12.498 1.00 86.38 80 ARG A CA 1
ATOM 653 C C . ARG A 1 80 ? 0.909 -1.316 12.865 1.00 86.38 80 ARG A C 1
ATOM 655 O O . ARG A 1 80 ? 0.256 -2.156 12.256 1.00 86.38 80 ARG A O 1
ATOM 662 N N . ASP A 1 81 ? 0.376 -0.477 13.749 1.00 88.12 81 ASP A N 1
ATOM 663 C CA . ASP A 1 81 ? -1.013 -0.554 14.227 1.00 88.12 81 ASP A CA 1
ATOM 664 C C . ASP A 1 81 ? -2.037 -0.419 13.089 1.00 88.12 81 ASP A C 1
ATOM 666 O O . ASP A 1 81 ? -3.087 -1.054 13.099 1.00 88.12 81 ASP A O 1
ATOM 670 N N . ILE A 1 82 ? -1.716 0.372 12.059 1.00 90.81 82 ILE A N 1
ATOM 671 C CA . ILE A 1 82 ? -2.571 0.533 10.877 1.00 90.81 82 ILE A CA 1
ATOM 672 C C . ILE A 1 82 ? -2.444 -0.681 9.963 1.00 90.81 82 ILE A C 1
ATOM 674 O O . ILE A 1 82 ? -3.447 -1.179 9.459 1.00 90.81 82 ILE A O 1
ATOM 678 N N . ARG A 1 83 ? -1.218 -1.171 9.741 1.00 88.56 83 ARG A N 1
ATOM 679 C CA . ARG A 1 83 ? -0.971 -2.355 8.902 1.00 88.56 83 ARG A CA 1
ATOM 680 C C . ARG A 1 83 ? -1.605 -3.623 9.475 1.00 88.56 83 ARG A C 1
ATOM 682 O O . ARG A 1 83 ? -1.973 -4.503 8.709 1.00 88.56 83 ARG A O 1
ATOM 689 N N . GLN A 1 84 ? -1.731 -3.705 10.797 1.00 88.19 84 GLN A N 1
ATOM 690 C CA . GLN A 1 84 ? -2.326 -4.832 11.519 1.00 88.19 84 GLN A CA 1
ATOM 691 C C . GLN A 1 84 ? -3.842 -4.704 11.722 1.00 88.19 84 GLN A C 1
ATOM 693 O O . GLN A 1 84 ? -4.424 -5.496 12.454 1.00 88.19 84 GLN A O 1
ATOM 698 N N . ALA A 1 85 ? -4.500 -3.737 11.076 1.00 92.19 85 ALA A N 1
ATOM 699 C CA . ALA A 1 85 ? -5.944 -3.586 11.182 1.00 92.19 85 ALA A CA 1
ATOM 700 C C . ALA A 1 85 ? -6.684 -4.864 10.736 1.00 92.19 85 ALA A C 1
ATOM 702 O O . ALA A 1 85 ? -6.597 -5.287 9.580 1.00 92.19 85 ALA A O 1
ATOM 703 N N . GLU A 1 86 ? -7.474 -5.427 11.651 1.00 91.19 86 GLU A N 1
ATOM 704 C CA . GLU A 1 86 ? -8.197 -6.693 11.461 1.00 91.19 86 GLU A CA 1
ATOM 705 C C . GLU A 1 86 ? -9.278 -6.620 10.377 1.00 91.19 86 GLU A C 1
ATOM 707 O O . GLU A 1 86 ? -9.623 -7.625 9.763 1.00 91.19 86 GLU A O 1
ATOM 712 N N . SER A 1 87 ? -9.812 -5.422 10.116 1.00 95.44 87 SER A N 1
ATOM 713 C CA . SER A 1 87 ? -10.856 -5.217 9.117 1.00 95.44 87 SER A CA 1
ATOM 714 C C . SER A 1 87 ? -10.530 -4.094 8.140 1.00 95.44 87 SER A C 1
ATOM 716 O O . SER A 1 87 ? -9.936 -3.064 8.477 1.00 95.44 87 SER A O 1
ATOM 718 N N . LEU A 1 88 ? -11.044 -4.244 6.917 1.00 94.44 88 LEU A N 1
ATOM 719 C CA . LEU A 1 88 ? -10.963 -3.218 5.879 1.00 94.44 88 LEU A CA 1
ATOM 720 C C . LEU A 1 88 ? -11.620 -1.895 6.316 1.00 94.44 88 LEU A C 1
ATOM 722 O O . LEU A 1 88 ? -11.198 -0.821 5.884 1.00 94.44 88 LEU A O 1
ATOM 726 N N . GLY A 1 89 ? -12.675 -1.962 7.135 1.00 95.62 89 GLY A N 1
ATOM 727 C CA . GLY A 1 89 ? -13.359 -0.786 7.673 1.00 95.62 89 GLY A CA 1
ATOM 728 C C . GLY A 1 89 ? -12.451 0.019 8.600 1.00 95.62 89 GLY A C 1
ATOM 729 O O . GLY A 1 89 ? -12.263 1.219 8.378 1.00 95.62 89 GLY A O 1
ATOM 730 N N . LEU A 1 90 ? -11.825 -0.664 9.563 1.00 94.38 90 LEU A N 1
ATOM 731 C CA . LEU A 1 90 ? -10.875 -0.065 10.498 1.00 94.38 90 LEU A CA 1
ATOM 732 C C . LEU A 1 90 ? -9.671 0.525 9.755 1.00 94.38 90 LEU A C 1
ATOM 734 O O . LEU A 1 90 ? -9.335 1.690 9.960 1.00 94.38 90 LEU A O 1
ATOM 738 N N . PHE A 1 91 ? -9.099 -0.228 8.810 1.00 95.12 91 PHE A N 1
ATOM 739 C CA . PHE A 1 91 ? -7.988 0.234 7.975 1.00 95.12 91 PHE A CA 1
ATOM 740 C C . PHE A 1 91 ? -8.326 1.521 7.204 1.00 95.12 91 PHE A C 1
ATOM 742 O O . PHE A 1 91 ? -7.558 2.484 7.182 1.00 95.12 91 PHE A O 1
ATOM 749 N N . LYS A 1 92 ? -9.505 1.579 6.571 1.00 94.44 92 LYS A N 1
ATOM 750 C CA . LYS A 1 92 ? -9.948 2.771 5.828 1.00 94.44 92 LYS A CA 1
ATOM 751 C C . LYS A 1 92 ? -10.085 3.992 6.732 1.00 94.44 92 LYS A C 1
ATOM 753 O O . LYS A 1 92 ? -9.804 5.096 6.265 1.00 94.44 92 LYS A O 1
ATOM 758 N N . ALA A 1 93 ? -10.564 3.819 7.962 1.00 93.00 93 ALA A N 1
ATOM 759 C CA . ALA A 1 93 ? -10.735 4.914 8.910 1.00 93.00 93 ALA A CA 1
ATOM 760 C C . ALA A 1 93 ? -9.377 5.468 9.368 1.00 93.00 93 ALA A C 1
ATOM 762 O O . ALA A 1 93 ? -9.130 6.667 9.226 1.00 93.00 93 ALA A O 1
ATOM 763 N N . THR A 1 94 ? -8.468 4.593 9.803 1.00 92.19 94 THR A N 1
ATOM 764 C CA . THR A 1 94 ? -7.146 4.972 10.331 1.00 92.19 94 THR A CA 1
ATOM 765 C C . THR A 1 94 ? -6.232 5.572 9.259 1.00 92.19 94 THR A C 1
ATOM 767 O O . THR A 1 94 ? -5.617 6.616 9.473 1.00 92.19 94 THR A O 1
ATOM 770 N N . VAL A 1 95 ? -6.200 5.004 8.047 1.00 91.50 95 VAL A N 1
ATOM 771 C CA . VAL A 1 95 ? -5.412 5.564 6.929 1.00 91.50 95 VAL A CA 1
ATOM 772 C C . VAL A 1 95 ? -5.924 6.947 6.521 1.00 91.50 95 VAL A C 1
ATOM 774 O O . VAL A 1 95 ? -5.138 7.845 6.218 1.00 91.50 95 VAL A O 1
ATOM 777 N N . LYS A 1 96 ? -7.245 7.154 6.521 1.00 89.56 96 LYS A N 1
ATOM 778 C CA . LYS A 1 96 ? -7.847 8.453 6.185 1.00 89.56 96 LYS A CA 1
ATOM 779 C C . LYS A 1 96 ? -7.489 9.548 7.186 1.00 89.56 96 LYS A C 1
ATOM 781 O O . LYS A 1 96 ? -7.456 10.705 6.762 1.00 89.56 96 LYS A O 1
ATOM 786 N N . GLU A 1 97 ? -7.301 9.188 8.450 1.00 87.38 97 GLU A N 1
ATOM 787 C CA . GLU A 1 97 ? -6.923 10.078 9.549 1.00 87.38 97 GLU A CA 1
ATOM 788 C C . GLU A 1 97 ? -5.425 10.411 9.478 1.00 87.38 97 GLU A C 1
ATOM 790 O O . GLU A 1 97 ? -5.056 11.582 9.407 1.00 87.38 97 GLU A O 1
ATOM 795 N N . LYS A 1 98 ? -4.562 9.401 9.325 1.00 81.50 98 LYS A N 1
ATOM 796 C CA . LYS A 1 98 ? -3.099 9.578 9.303 1.00 81.50 98 LYS A CA 1
ATOM 797 C C . LYS A 1 98 ? -2.554 10.237 8.037 1.00 81.50 98 LYS A C 1
ATOM 799 O O . LYS A 1 98 ? -1.656 11.067 8.118 1.00 81.50 98 LYS A O 1
ATOM 804 N N . VAL A 1 99 ? -3.114 9.939 6.864 1.00 75.88 99 VAL A N 1
ATOM 805 C CA . VAL A 1 99 ? -2.710 10.609 5.609 1.00 75.88 99 VAL A CA 1
ATOM 806 C C . VAL A 1 99 ? -3.174 12.074 5.578 1.00 75.88 99 VAL A C 1
ATOM 808 O O . VAL A 1 99 ? -2.613 12.888 4.850 1.00 75.88 99 VAL A O 1
ATOM 811 N N . HIS A 1 100 ? -4.188 12.434 6.372 1.00 61.56 100 HIS A N 1
ATOM 812 C CA . HIS A 1 100 ? -4.611 13.826 6.527 1.00 61.56 100 HIS A CA 1
ATOM 813 C C . HIS A 1 100 ? -3.705 14.600 7.495 1.00 61.56 100 HIS A C 1
ATOM 815 O O . HIS A 1 100 ? -3.436 15.772 7.251 1.00 61.56 100 HIS A O 1
ATOM 821 N N . THR A 1 101 ? -3.205 13.946 8.549 1.00 49.81 101 THR A N 1
ATOM 822 C CA . THR A 1 101 ? -2.324 14.560 9.557 1.00 49.81 101 THR A CA 1
ATOM 823 C C . THR A 1 101 ? -0.846 14.585 9.152 1.00 49.81 101 THR A C 1
ATOM 825 O O . THR A 1 101 ? -0.113 15.453 9.616 1.00 49.81 101 THR A O 1
ATOM 828 N N . GLN A 1 102 ? -0.401 13.717 8.235 1.00 45.94 102 GLN A N 1
ATOM 829 C CA . GLN A 1 102 ? 0.958 13.732 7.673 1.00 45.94 102 GLN A CA 1
ATOM 830 C C . GLN A 1 102 ? 1.140 14.685 6.474 1.00 45.94 102 GLN A C 1
ATOM 832 O O . GLN A 1 102 ? 1.838 14.349 5.520 1.00 45.94 102 GLN A O 1
ATOM 837 N N . ILE A 1 103 ? 0.606 15.907 6.522 1.00 40.78 103 ILE A N 1
ATOM 838 C CA . ILE A 1 103 ? 1.216 16.996 5.739 1.00 40.78 103 ILE A CA 1
ATOM 839 C C . ILE A 1 103 ? 2.162 17.786 6.661 1.00 40.78 103 ILE A C 1
ATOM 841 O O . ILE A 1 103 ? 1.803 18.879 7.099 1.00 40.78 103 ILE A O 1
ATOM 845 N N . PRO A 1 104 ? 3.378 17.299 6.988 1.00 34.41 104 PRO A N 1
ATOM 846 C CA . PRO A 1 104 ? 4.472 18.202 7.268 1.00 34.41 104 PRO A CA 1
ATOM 847 C C . PRO A 1 104 ? 5.034 18.729 5.941 1.00 34.41 104 PRO A C 1
ATOM 849 O O . PRO A 1 104 ? 4.958 18.103 4.885 1.00 34.41 104 PRO A O 1
ATOM 852 N N . LYS A 1 105 ? 5.579 19.936 6.026 1.00 38.50 105 LYS A N 1
ATOM 853 C CA . LYS A 1 105 ? 5.968 20.875 4.969 1.00 38.50 105 LYS A CA 1
ATOM 854 C C . LYS A 1 105 ? 7.132 20.415 4.063 1.00 38.50 105 LYS A C 1
ATOM 856 O O . LYS A 1 105 ? 7.752 21.265 3.433 1.00 38.50 105 LYS A O 1
ATOM 861 N N . ASP A 1 106 ? 7.405 19.116 3.958 1.00 33.25 106 ASP A N 1
ATOM 862 C CA . ASP A 1 106 ? 8.707 18.592 3.511 1.00 33.25 106 ASP A CA 1
ATOM 863 C C . ASP A 1 106 ? 8.721 17.941 2.113 1.00 33.25 106 ASP A C 1
ATOM 865 O O . ASP A 1 106 ? 9.717 17.409 1.634 1.00 33.25 106 ASP A O 1
ATOM 869 N N . LEU A 1 107 ? 7.615 18.039 1.375 1.00 37.31 107 LEU A N 1
ATOM 870 C CA . LEU A 1 107 ? 7.556 17.631 -0.036 1.00 37.31 107 LEU A CA 1
ATOM 871 C C . LEU A 1 107 ? 8.122 18.693 -0.999 1.00 37.31 107 LEU A C 1
ATOM 873 O O . LEU A 1 107 ? 7.839 18.650 -2.188 1.00 37.31 107 LEU A O 1
ATOM 877 N N . ARG A 1 108 ? 8.919 19.647 -0.496 1.00 39.19 108 ARG A N 1
ATOM 878 C CA . ARG A 1 108 ? 9.641 20.643 -1.310 1.00 39.19 108 ARG A CA 1
ATOM 879 C C . ARG A 1 108 ? 11.155 20.429 -1.374 1.00 39.19 108 ARG A C 1
ATOM 881 O O . ARG A 1 108 ? 11.817 21.182 -2.085 1.00 39.19 108 ARG A O 1
ATOM 888 N N . GLU A 1 109 ? 11.696 19.420 -0.691 1.00 40.94 109 GLU A N 1
ATOM 889 C CA . GLU A 1 109 ? 13.142 19.148 -0.714 1.00 40.94 109 GLU A CA 1
ATOM 890 C C . GLU A 1 109 ? 13.525 17.912 -1.540 1.00 40.94 109 GLU A C 1
ATOM 892 O O . GLU A 1 109 ? 14.625 17.865 -2.071 1.00 40.94 109 GLU A O 1
ATOM 897 N N . ILE A 1 110 ? 12.607 16.968 -1.788 1.00 39.56 110 ILE A N 1
ATOM 898 C CA . ILE A 1 110 ? 12.914 15.748 -2.569 1.00 39.56 110 ILE A CA 1
ATOM 899 C C . ILE A 1 110 ? 12.667 15.928 -4.086 1.00 39.56 110 ILE A C 1
ATOM 901 O O . ILE A 1 110 ? 13.160 15.144 -4.892 1.00 39.56 110 ILE A O 1
ATOM 905 N N . GLU A 1 111 ? 11.963 16.984 -4.507 1.00 41.84 111 GLU A N 1
ATOM 906 C CA . GLU A 1 111 ? 11.769 17.322 -5.933 1.00 41.84 111 GLU A CA 1
ATOM 907 C C . GLU A 1 111 ? 12.843 18.266 -6.503 1.00 41.84 111 GLU A C 1
ATOM 909 O O . GLU A 1 111 ? 12.850 18.516 -7.705 1.00 41.84 111 GLU A O 1
ATOM 914 N N . LYS A 1 112 ? 13.794 18.760 -5.694 1.00 36.31 112 LYS A N 1
ATOM 915 C CA . LYS A 1 112 ? 14.796 19.730 -6.176 1.00 36.31 112 LYS A CA 1
ATOM 916 C C . LYS A 1 112 ? 15.942 19.141 -7.009 1.00 36.31 112 LYS A C 1
ATOM 918 O O . LYS A 1 112 ? 16.579 19.900 -7.730 1.00 36.31 112 LYS A O 1
ATOM 923 N N . ASP A 1 113 ? 16.143 17.823 -7.007 1.00 36.22 113 ASP A N 1
ATOM 924 C CA . ASP A 1 113 ? 17.299 17.201 -7.682 1.00 36.22 113 ASP A CA 1
ATOM 925 C C . ASP A 1 113 ? 16.960 16.503 -9.020 1.00 36.22 113 ASP A C 1
ATOM 927 O O . ASP A 1 113 ? 17.811 15.853 -9.633 1.00 36.22 113 ASP A O 1
ATOM 931 N N . GLN A 1 114 ? 15.721 16.624 -9.515 1.00 42.22 114 GLN A N 1
ATOM 932 C CA . GLN A 1 114 ? 15.278 16.010 -10.780 1.00 42.22 114 GLN A CA 1
ATOM 933 C C . GLN A 1 114 ? 14.380 16.943 -11.613 1.00 42.22 114 GLN A C 1
ATOM 935 O O . GLN A 1 114 ? 13.419 16.496 -12.231 1.00 42.22 114 GLN A O 1
ATOM 940 N N . GLU A 1 115 ? 14.699 18.236 -11.680 1.00 41.50 115 GLU A N 1
ATOM 941 C CA . GLU A 1 115 ? 14.080 19.134 -12.662 1.00 41.50 115 GLU A CA 1
ATOM 942 C C . GLU A 1 115 ? 15.115 20.092 -13.270 1.00 41.50 115 GLU A C 1
ATOM 944 O O . GLU A 1 115 ? 15.028 21.310 -13.159 1.00 41.50 115 GLU A O 1
ATOM 949 N N . SER A 1 116 ? 16.096 19.549 -14.001 1.00 42.97 116 SER A N 1
ATOM 950 C CA . SER A 1 116 ? 16.704 20.299 -15.109 1.00 42.97 116 SER A CA 1
ATOM 951 C C . SER A 1 116 ? 15.762 20.245 -16.320 1.00 42.97 116 SER A C 1
ATOM 953 O O . SER A 1 116 ? 16.116 19.740 -17.385 1.00 42.97 116 SER A O 1
ATOM 955 N N . ALA A 1 117 ? 14.520 20.694 -16.138 1.00 40.97 117 ALA A N 1
ATOM 956 C CA . ALA A 1 117 ? 13.601 20.932 -17.237 1.00 40.97 117 ALA A CA 1
ATOM 957 C C . ALA A 1 117 ? 13.856 22.346 -17.763 1.00 40.97 117 ALA A C 1
ATOM 959 O O . ALA A 1 117 ? 13.796 23.334 -17.029 1.00 40.97 117 ALA A O 1
ATOM 960 N N . GLN A 1 118 ? 14.170 22.441 -19.052 1.00 48.78 118 GLN A N 1
ATOM 961 C CA . GLN A 1 118 ? 14.231 23.704 -19.772 1.00 48.78 118 GLN A CA 1
ATOM 962 C C . GLN A 1 118 ? 12.943 24.498 -19.530 1.00 48.78 118 GLN A C 1
ATOM 964 O O . GLN A 1 118 ? 11.843 24.053 -19.855 1.00 48.78 118 GLN A O 1
ATOM 969 N N . LYS A 1 119 ? 13.096 25.691 -18.956 1.00 41.75 119 LYS A N 1
ATOM 970 C CA . LYS A 1 119 ? 12.020 26.658 -18.761 1.00 41.75 119 LYS A CA 1
ATOM 971 C C . LYS A 1 119 ? 11.454 27.038 -20.130 1.00 41.75 119 LYS A C 1
ATOM 973 O O . LYS A 1 119 ? 12.078 27.802 -20.862 1.00 41.75 119 LYS A O 1
ATOM 978 N N . VAL A 1 120 ? 10.289 26.497 -20.482 1.00 50.50 120 VAL A N 1
ATOM 979 C CA . VAL A 1 120 ? 9.553 26.908 -21.683 1.00 50.50 120 VAL A CA 1
ATOM 980 C C . VAL A 1 120 ? 9.196 28.386 -21.518 1.00 50.50 120 VAL A C 1
ATOM 982 O O . VAL A 1 120 ? 8.517 28.771 -20.563 1.00 50.50 120 VAL A O 1
ATOM 985 N N . SER A 1 121 ? 9.713 29.234 -22.405 1.00 53.31 121 SER A N 1
ATOM 986 C CA . SER A 1 121 ? 9.351 30.647 -22.463 1.00 53.31 121 SER A CA 1
ATOM 987 C C . SER A 1 121 ? 7.887 30.785 -22.878 1.00 53.31 121 SER A C 1
ATOM 989 O O . SER A 1 121 ? 7.389 30.052 -23.732 1.00 53.31 121 SER A O 1
ATOM 991 N N . GLN A 1 122 ? 7.174 31.722 -22.254 1.00 48.16 122 GLN A N 1
ATOM 992 C CA . GLN A 1 122 ? 5.802 32.030 -22.644 1.00 48.16 122 GLN A CA 1
ATOM 993 C C . GLN A 1 122 ? 5.788 32.534 -24.094 1.00 48.16 122 GLN A C 1
ATOM 995 O O . GLN A 1 122 ? 6.558 33.423 -24.455 1.00 48.16 122 GLN A O 1
ATOM 1000 N N . VAL A 1 123 ? 4.926 31.952 -24.930 1.00 49.25 123 VAL A N 1
ATOM 1001 C CA . VAL A 1 123 ? 4.713 32.393 -26.313 1.00 49.25 123 VAL A CA 1
ATOM 1002 C C . VAL A 1 123 ? 3.860 33.660 -26.284 1.00 49.25 123 VAL A C 1
ATOM 1004 O O . VAL A 1 123 ? 2.665 33.599 -26.011 1.00 49.25 123 VAL A O 1
ATOM 1007 N N . THR A 1 124 ? 4.462 34.814 -26.568 1.00 50.06 124 THR A N 1
ATOM 1008 C CA . THR A 1 124 ? 3.789 36.127 -26.487 1.00 50.06 124 THR A CA 1
ATOM 1009 C C . THR A 1 124 ? 3.073 36.543 -27.778 1.00 50.06 124 THR A C 1
ATOM 1011 O O . THR A 1 124 ? 2.650 37.687 -27.913 1.00 50.06 124 THR A O 1
ATOM 1014 N N . THR A 1 125 ? 2.933 35.670 -28.777 1.00 44.91 125 THR A N 1
ATOM 1015 C CA . THR A 1 125 ? 2.326 36.067 -30.057 1.00 44.91 125 THR A CA 1
ATOM 1016 C C . THR A 1 125 ? 1.475 34.947 -30.630 1.00 44.91 125 THR A C 1
ATOM 1018 O O . THR A 1 125 ? 1.975 34.038 -31.284 1.00 44.91 125 THR A O 1
ATOM 1021 N N . ALA A 1 126 ? 0.164 35.044 -30.423 1.00 54.44 126 ALA A N 1
ATOM 1022 C CA . ALA A 1 126 ? -0.812 34.325 -31.227 1.00 54.44 126 ALA A CA 1
ATOM 1023 C C . ALA A 1 126 ? -1.280 35.260 -32.353 1.00 54.44 126 ALA A C 1
ATOM 1025 O O . ALA A 1 126 ? -1.973 36.244 -32.099 1.00 54.44 126 ALA A O 1
ATOM 1026 N N . LYS A 1 127 ? -0.891 34.981 -33.604 1.00 54.06 127 LYS A N 1
ATOM 1027 C CA . LYS A 1 127 ? -1.528 35.607 -34.772 1.00 54.06 127 LYS A CA 1
ATOM 1028 C C . LYS A 1 127 ? -2.867 34.910 -35.002 1.00 54.06 127 LYS A C 1
ATOM 1030 O O . LYS A 1 127 ? -2.904 33.815 -35.553 1.00 54.06 127 LYS A O 1
ATOM 1035 N N . LEU A 1 128 ? -3.955 35.538 -34.571 1.00 57.53 128 LEU A N 1
ATOM 1036 C CA . LEU A 1 128 ? -5.301 35.125 -34.951 1.00 57.53 128 LEU A CA 1
ATOM 1037 C C . LEU A 1 128 ? -5.587 35.686 -36.346 1.00 57.53 128 LEU A C 1
ATOM 1039 O O . LEU A 1 128 ? -5.763 36.890 -36.520 1.00 57.53 128 LEU A O 1
ATOM 1043 N N . LEU A 1 129 ? -5.601 34.818 -37.356 1.00 48.69 129 LEU A N 1
ATOM 1044 C CA . LEU A 1 129 ? -6.127 35.178 -38.669 1.00 48.69 129 LEU A CA 1
ATOM 1045 C C . LEU A 1 129 ? -7.650 35.324 -38.539 1.00 48.69 129 LEU A C 1
ATOM 1047 O O . LEU A 1 129 ? -8.376 34.336 -38.568 1.00 48.69 129 LEU A O 1
ATOM 1051 N N . GLY A 1 130 ? -8.110 36.563 -38.351 1.00 55.91 130 GLY A N 1
ATOM 1052 C CA . GLY A 1 130 ? -9.522 36.943 -38.465 1.00 55.91 130 GLY A CA 1
ATOM 1053 C C . GLY A 1 130 ? -10.365 36.918 -37.186 1.00 55.91 130 GLY A C 1
ATOM 1054 O O . GLY A 1 130 ? -11.578 37.055 -37.291 1.00 55.91 130 GLY A O 1
ATOM 1055 N N . VAL A 1 131 ? -9.776 36.776 -35.992 1.00 55.69 131 VAL A N 1
ATOM 1056 C CA . VAL A 1 131 ? -10.525 36.847 -34.720 1.00 55.69 131 VAL A CA 1
ATOM 1057 C C . VAL A 1 131 ? -9.969 37.969 -33.851 1.00 55.69 131 VAL A C 1
ATOM 1059 O O . VAL A 1 131 ? -8.836 37.894 -33.378 1.00 55.69 131 VAL A O 1
ATOM 1062 N N . THR A 1 132 ? -10.777 39.004 -33.628 1.00 55.03 132 THR A N 1
ATOM 1063 C CA . THR A 1 132 ? -10.459 40.101 -32.710 1.00 55.03 132 THR A CA 1
ATOM 1064 C C . THR A 1 132 ? -11.090 39.795 -31.356 1.00 55.03 132 THR A C 1
ATOM 1066 O O . THR A 1 132 ? -12.311 39.755 -31.240 1.00 55.03 132 THR A O 1
ATOM 1069 N N . ILE A 1 133 ? -10.271 39.564 -30.329 1.00 57.09 133 ILE A N 1
ATOM 1070 C CA . ILE A 1 133 ? -10.747 39.502 -28.943 1.00 57.09 133 ILE A CA 1
ATOM 1071 C C . ILE A 1 133 ? -10.685 40.935 -28.406 1.00 57.09 133 ILE A C 1
ATOM 1073 O O . ILE A 1 133 ? -9.595 41.458 -28.184 1.00 57.09 133 ILE A O 1
ATOM 1077 N N . ASP A 1 134 ? -11.837 41.593 -28.269 1.00 57.34 134 ASP A N 1
ATOM 1078 C CA . ASP A 1 134 ? -11.918 42.919 -27.646 1.00 57.34 134 ASP A CA 1
ATOM 1079 C C . ASP A 1 134 ? -11.641 42.804 -26.134 1.00 57.34 134 ASP A C 1
ATOM 1081 O O . ASP A 1 134 ? -12.090 41.873 -25.462 1.00 57.34 134 ASP A O 1
ATOM 1085 N N . ASN A 1 135 ? -10.923 43.782 -25.582 1.00 59.50 135 ASN A N 1
ATOM 1086 C CA . ASN A 1 135 ? -10.586 43.892 -24.161 1.00 59.50 135 ASN A CA 1
ATOM 1087 C C . ASN A 1 135 ? -11.810 44.188 -23.270 1.00 59.50 135 ASN A C 1
ATOM 1089 O O . ASN A 1 135 ? -11.685 44.265 -22.046 1.00 59.50 135 ASN A O 1
ATOM 1093 N N . LYS A 1 136 ? -13.002 44.355 -23.851 1.00 59.78 136 LYS A N 1
ATOM 1094 C CA . LYS A 1 136 ? -14.265 44.555 -23.132 1.00 59.78 136 LYS A CA 1
ATOM 1095 C C . LYS A 1 136 ? -15.026 43.237 -22.967 1.00 59.78 136 LYS A C 1
ATOM 1097 O O . LYS A 1 136 ? -16.068 43.014 -23.572 1.00 59.78 136 LYS A O 1
ATOM 1102 N N . LEU A 1 137 ? -14.528 42.384 -22.074 1.00 60.19 137 LEU A N 1
ATOM 1103 C CA . LEU A 1 137 ? -15.143 41.105 -21.680 1.00 60.19 137 LEU A CA 1
ATOM 1104 C C . LEU A 1 137 ? -16.331 41.276 -20.706 1.00 60.19 137 LEU A C 1
ATOM 1106 O O . LEU A 1 137 ? -16.433 40.552 -19.715 1.00 60.19 137 LEU A O 1
ATOM 1110 N N . TYR A 1 138 ? -17.219 42.248 -20.933 1.00 59.50 138 TYR A N 1
ATOM 1111 C CA . TYR A 1 138 ? -18.426 42.402 -20.112 1.00 59.50 138 TYR A CA 1
ATOM 1112 C C . TYR A 1 138 ? -19.623 41.772 -20.822 1.00 59.50 138 TYR A C 1
ATOM 1114 O O . TYR A 1 138 ? -20.044 42.235 -21.876 1.00 59.50 138 TYR A O 1
ATOM 1122 N N . TRP A 1 139 ? -20.199 40.727 -20.228 1.00 58.31 139 TRP A N 1
ATOM 1123 C CA . TRP A 1 139 ? -21.324 39.974 -20.800 1.00 58.31 139 TRP A CA 1
ATOM 1124 C C . TRP A 1 139 ? -22.537 40.842 -21.164 1.00 58.31 139 TRP A C 1
ATOM 1126 O O . TRP A 1 139 ? -23.268 40.524 -22.095 1.00 58.31 139 TRP A O 1
ATOM 1136 N N . SER A 1 140 ? -22.734 41.963 -20.467 1.00 60.78 140 SER A N 1
ATOM 1137 C CA . SER A 1 140 ? -23.877 42.858 -20.661 1.00 60.78 140 SER A CA 1
ATOM 1138 C C . SER A 1 140 ? -23.837 43.689 -21.946 1.00 60.78 140 SER A C 1
ATOM 1140 O O . SER A 1 140 ? -24.830 44.338 -22.248 1.00 60.78 140 SER A O 1
ATOM 1142 N N . SER A 1 141 ? -22.718 43.734 -22.678 1.00 58.84 141 SER A N 1
ATOM 1143 C CA . SER A 1 141 ? -22.635 44.468 -23.953 1.00 58.84 141 SER A CA 1
ATOM 1144 C C . SER A 1 141 ? -23.118 43.663 -25.162 1.00 58.84 141 SER A C 1
ATOM 1146 O O . SER A 1 141 ? -23.212 44.223 -26.247 1.00 58.84 141 SER A O 1
ATOM 1148 N N . HIS A 1 142 ? -23.416 42.373 -24.980 1.00 61.66 142 HIS A N 1
ATOM 1149 C CA . HIS A 1 142 ? -23.805 41.443 -26.049 1.00 61.66 142 HIS A CA 1
ATOM 1150 C C . HIS A 1 142 ? -25.203 40.842 -25.840 1.00 61.66 142 HIS A C 1
ATOM 1152 O O . HIS A 1 142 ? -25.576 39.889 -26.519 1.00 61.66 142 HIS A O 1
ATOM 1158 N N . VAL A 1 143 ? -25.960 41.364 -24.874 1.00 58.47 143 VAL A N 1
ATOM 1159 C CA . VAL A 1 143 ? -27.355 40.984 -24.656 1.00 58.47 143 VAL A CA 1
ATOM 1160 C C . VAL A 1 143 ? -28.205 42.165 -25.093 1.00 58.47 143 VAL A C 1
ATOM 1162 O O . VAL A 1 143 ? -28.198 43.204 -24.431 1.00 58.47 143 VAL A O 1
ATOM 1165 N N . ASP A 1 144 ? -28.889 42.013 -26.224 1.00 59.47 144 ASP A N 1
ATOM 1166 C CA . ASP 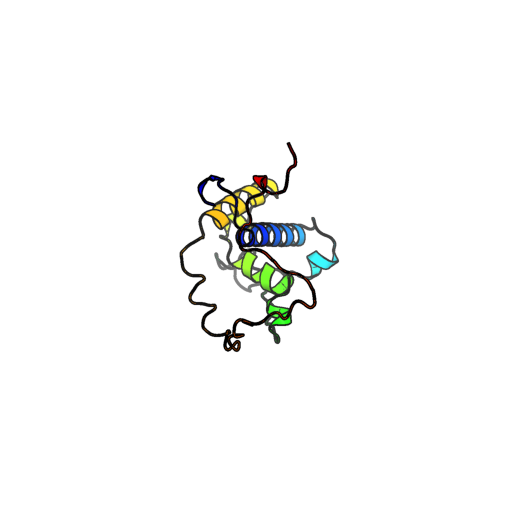A 1 144 ? -29.862 42.994 -26.698 1.00 59.47 144 ASP A CA 1
ATOM 1167 C C . ASP A 1 144 ? -30.998 43.131 -25.669 1.00 59.47 144 ASP A C 1
ATOM 1169 O O . ASP A 1 144 ? -31.448 42.141 -25.083 1.00 59.47 144 ASP A O 1
ATOM 1173 N N . LYS A 1 145 ? -31.417 44.374 -25.414 1.00 54.97 145 LYS A N 1
ATOM 1174 C CA . LYS A 1 145 ? -32.599 44.692 -24.602 1.00 54.97 145 LYS A CA 1
ATOM 1175 C C . LYS A 1 145 ? -33.872 44.590 -25.423 1.00 54.97 145 LYS A C 1
ATOM 1177 O O . LYS A 1 145 ? -33.841 45.053 -26.584 1.00 54.97 145 LYS A O 1
#

Foldseek 3Di:
DVVVVDDDPVLVVLLVLLLLLLCLCVVNDPVVSVVLWDQDDDPDPDPLSPRQTDQDDDPDPVVCPDSSNVSSVSLSPDDPVLSPDPDSVSNSVVSNVVSSVPPDPPPPPVPPPPPPDPDDDDDPDDPDPPDDDDPPPDPVVPDDD

pLDDT: mean 75.06, std 19.66, range [33.25, 96.88]